Protein AF-A0A9W9ZL43-F1 (afdb_monomer_lite)

pLDDT: mean 84.39, std 10.91, range [44.78, 95.31]

Organism: NCBI:txid174260

Foldseek 3Di:
DDDDDPDDQPADLVQKDKPAFDVPAGRSLCDDDPPLQRHTDHPDPDQPIDMDGDSVDDDDDDDDDGHFRPPPDGDFKDWDWDDPPVPDIDTPPCPPRDTDIDGDD

Structure (mmCIF, N/CA/C/O backbone):
data_AF-A0A9W9ZL43-F1
#
_entry.id   AF-A0A9W9ZL43-F1
#
loop_
_atom_site.group_PDB
_atom_site.id
_atom_site.type_symbol
_atom_site.label_atom_id
_atom_site.label_alt_id
_atom_site.label_comp_id
_atom_site.label_asym_id
_atom_site.label_entity_id
_atom_site.label_seq_id
_atom_site.pdbx_PDB_ins_code
_atom_site.Cartn_x
_atom_site.Cartn_y
_atom_site.Cartn_z
_atom_site.occupancy
_atom_site.B_iso_or_equiv
_atom_site.auth_seq_id
_atom_site.auth_comp_id
_atom_site.auth_asym_id
_atom_site.auth_atom_id
_atom_site.pdbx_PDB_model_num
ATOM 1 N N . MET A 1 1 ? -18.375 -22.385 -15.576 1.00 44.78 1 MET A N 1
ATOM 2 C CA . MET A 1 1 ? -17.787 -21.509 -14.540 1.00 44.78 1 MET A CA 1
ATOM 3 C C . MET A 1 1 ? -17.366 -20.216 -15.209 1.00 44.78 1 MET A C 1
ATOM 5 O O . MET A 1 1 ? -16.676 -20.283 -16.215 1.00 44.78 1 MET A O 1
ATOM 9 N N . LYS A 1 2 ? -17.845 -19.068 -14.728 1.00 53.47 2 LYS A N 1
ATOM 10 C CA . LYS A 1 2 ? -17.454 -17.753 -15.247 1.00 53.47 2 LYS A CA 1
ATOM 11 C C . LYS A 1 2 ? -16.429 -17.196 -14.258 1.00 53.47 2 LYS A C 1
ATOM 13 O O . LYS A 1 2 ? -16.764 -17.082 -13.084 1.00 53.47 2 LYS A O 1
ATOM 18 N N . CYS A 1 3 ? -15.199 -16.920 -14.690 1.00 52.53 3 CYS A N 1
ATOM 19 C CA . CYS A 1 3 ? -14.256 -16.172 -13.857 1.00 52.53 3 CYS A CA 1
ATOM 20 C C . CYS A 1 3 ? -14.819 -14.763 -13.681 1.00 52.53 3 CYS A C 1
ATOM 22 O O . CYS A 1 3 ? -14.923 -14.015 -14.651 1.00 52.53 3 CYS A O 1
ATOM 24 N N . ILE A 1 4 ? -15.235 -14.429 -12.464 1.00 55.69 4 ILE A N 1
ATOM 25 C CA . ILE A 1 4 ? -15.645 -13.077 -12.099 1.00 55.69 4 ILE A CA 1
ATOM 26 C C . ILE A 1 4 ? -14.466 -12.486 -11.336 1.00 55.69 4 ILE A C 1
ATOM 28 O O . ILE A 1 4 ? -14.083 -13.015 -10.294 1.00 55.69 4 ILE A O 1
ATOM 32 N N . ARG A 1 5 ? -13.859 -11.427 -11.880 1.00 60.00 5 ARG A N 1
ATOM 33 C CA . ARG A 1 5 ? -12.912 -10.612 -11.114 1.00 60.00 5 ARG A CA 1
ATOM 34 C C . ARG A 1 5 ? -13.684 -9.984 -9.945 1.00 60.00 5 ARG A C 1
ATOM 36 O O . ARG A 1 5 ? -14.763 -9.444 -10.200 1.00 60.00 5 ARG A O 1
ATOM 43 N N . PRO A 1 6 ? -13.182 -10.061 -8.699 1.00 66.56 6 PRO A N 1
ATOM 44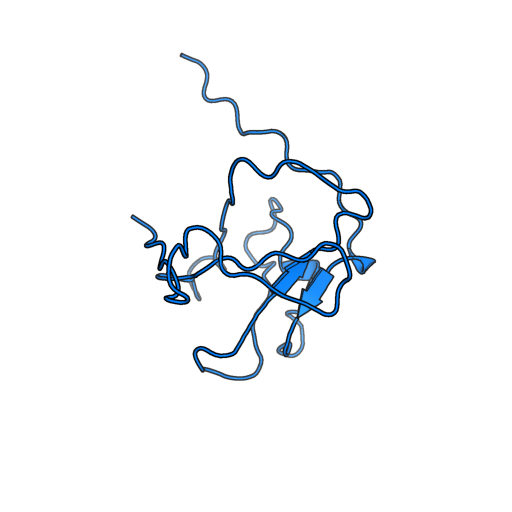 C CA . PRO A 1 6 ? -13.754 -9.302 -7.594 1.00 66.56 6 PRO A CA 1
ATOM 45 C C . PRO A 1 6 ? -13.858 -7.829 -7.992 1.00 66.56 6 PRO A C 1
ATOM 47 O O . PRO A 1 6 ? -12.950 -7.310 -8.642 1.00 66.56 6 PRO A O 1
ATOM 50 N N . VAL A 1 7 ? -14.966 -7.177 -7.643 1.00 71.94 7 VAL A N 1
ATOM 51 C CA . VAL A 1 7 ? -15.109 -5.735 -7.869 1.00 71.94 7 VAL A CA 1
ATOM 52 C C . VAL A 1 7 ? -14.186 -5.037 -6.867 1.00 71.94 7 VAL A C 1
ATOM 54 O O . VAL A 1 7 ? -14.375 -5.241 -5.666 1.00 71.94 7 VAL A O 1
ATOM 57 N N . PRO A 1 8 ? -13.165 -4.288 -7.319 1.00 74.06 8 PRO A N 1
ATOM 58 C CA . PRO A 1 8 ? -12.304 -3.545 -6.412 1.00 74.06 8 PRO A CA 1
ATOM 59 C C . PRO A 1 8 ? -13.104 -2.436 -5.724 1.00 74.06 8 PRO A C 1
ATOM 61 O O . PRO A 1 8 ? -14.104 -1.952 -6.257 1.00 74.06 8 PRO A O 1
ATOM 64 N N . PHE A 1 9 ? -12.649 -2.024 -4.543 1.00 78.25 9 PHE A N 1
ATOM 65 C CA . PHE A 1 9 ? -13.162 -0.816 -3.908 1.00 78.25 9 PHE A CA 1
ATOM 66 C C . PHE A 1 9 ? -12.922 0.387 -4.829 1.00 78.25 9 PHE A C 1
ATOM 68 O O . PHE A 1 9 ? -11.850 0.502 -5.428 1.00 78.25 9 PHE A O 1
ATOM 75 N N . ASP A 1 10 ? -13.911 1.274 -4.942 1.00 81.81 10 ASP A N 1
ATOM 76 C CA . ASP A 1 10 ? -13.741 2.536 -5.660 1.00 81.81 10 ASP A CA 1
ATOM 77 C C . ASP A 1 10 ? -12.989 3.510 -4.749 1.00 81.81 10 ASP A C 1
ATOM 79 O O . ASP A 1 10 ? -13.555 4.065 -3.805 1.00 81.81 10 ASP A O 1
ATOM 83 N N . VAL A 1 11 ? -11.680 3.638 -4.974 1.00 84.31 11 VAL A N 1
ATOM 84 C CA . VAL A 1 11 ? -10.799 4.477 -4.163 1.00 84.31 11 VAL A CA 1
ATOM 85 C C . VAL A 1 11 ? -10.234 5.600 -5.015 1.00 84.31 11 VAL A C 1
ATOM 87 O O . VAL A 1 11 ? -9.589 5.375 -6.039 1.00 84.31 11 VAL A O 1
ATOM 90 N N . HIS A 1 12 ? -10.434 6.833 -4.554 1.00 87.50 12 HIS A N 1
ATOM 91 C CA . HIS A 1 12 ? -9.908 8.006 -5.232 1.00 87.50 12 HIS A CA 1
ATOM 92 C C . HIS A 1 12 ? -8.362 8.024 -5.181 1.00 87.50 12 HIS A C 1
ATOM 94 O O . HIS A 1 12 ? -7.793 7.791 -4.113 1.00 87.50 12 HIS A O 1
ATOM 100 N N . PRO A 1 13 ? -7.650 8.385 -6.270 1.00 84.75 13 PRO A N 1
ATOM 101 C CA . PRO A 1 13 ? -6.181 8.364 -6.314 1.00 84.75 13 PRO A CA 1
ATOM 102 C C . PRO A 1 13 ? -5.485 9.128 -5.176 1.00 84.75 13 PRO A C 1
ATOM 104 O O . PRO A 1 13 ? -4.424 8.732 -4.708 1.00 84.75 13 PRO A O 1
ATOM 107 N N . ASN A 1 14 ? -6.090 10.206 -4.672 1.00 89.25 14 ASN A N 1
ATOM 108 C CA . ASN A 1 14 ? -5.531 10.991 -3.558 1.00 89.25 14 ASN A CA 1
ATOM 109 C C . ASN A 1 14 ? -5.492 10.251 -2.212 1.00 89.25 14 ASN A C 1
ATOM 111 O O . ASN A 1 14 ? -4.903 10.762 -1.262 1.00 89.25 14 ASN A O 1
ATOM 115 N N . HIS A 1 15 ? -6.123 9.085 -2.114 1.00 91.50 15 HIS A N 1
ATOM 116 C CA . HIS A 1 15 ? -6.093 8.252 -0.917 1.00 91.50 15 HIS A CA 1
ATOM 117 C C . HIS A 1 15 ? -4.919 7.268 -0.921 1.00 91.50 15 HIS A C 1
ATOM 119 O O . HIS A 1 15 ? -4.747 6.523 0.038 1.00 91.50 15 HIS A O 1
ATOM 125 N N . PHE A 1 16 ? -4.100 7.274 -1.975 1.00 91.75 16 PHE A N 1
ATOM 126 C CA . PHE A 1 16 ? -2.873 6.497 -2.032 1.00 91.75 16 PHE A CA 1
ATOM 127 C C . PHE A 1 16 ? -1.702 7.308 -1.496 1.00 91.75 16 PHE A C 1
ATOM 129 O O . PHE A 1 16 ? -1.458 8.445 -1.910 1.00 91.75 16 PHE A O 1
ATOM 136 N N . LYS A 1 17 ? -0.938 6.688 -0.602 1.00 93.62 17 LYS A N 1
ATOM 137 C CA . LYS A 1 17 ? 0.339 7.200 -0.103 1.00 93.62 17 LYS A CA 1
ATOM 138 C C . LYS A 1 17 ? 1.385 6.108 -0.217 1.00 93.62 17 LYS A C 1
ATOM 140 O O . LYS A 1 17 ? 1.061 4.931 -0.288 1.00 93.62 17 LYS A O 1
ATOM 145 N N . ALA A 1 18 ? 2.646 6.500 -0.236 1.00 94.88 18 ALA A N 1
ATOM 146 C CA . ALA A 1 18 ? 3.752 5.562 -0.214 1.00 94.88 18 ALA A CA 1
ATOM 147 C C . ALA A 1 18 ? 4.899 6.128 0.615 1.00 94.88 18 ALA A C 1
ATOM 149 O O . ALA A 1 18 ? 5.002 7.344 0.788 1.00 94.88 18 ALA A O 1
ATOM 150 N N . SER A 1 19 ? 5.782 5.248 1.079 1.00 95.06 19 SER A N 1
ATOM 151 C CA . SER A 1 19 ? 7.019 5.626 1.767 1.00 95.06 19 SER A CA 1
ATOM 152 C C . SER A 1 19 ? 7.885 6.540 0.901 1.00 95.06 19 SER A C 1
ATOM 154 O O . SER A 1 19 ? 8.332 7.599 1.333 1.00 95.06 19 SER A O 1
ATOM 156 N N . THR A 1 20 ? 8.111 6.118 -0.342 1.00 94.56 20 THR A N 1
ATOM 157 C CA . THR A 1 20 ? 8.849 6.845 -1.371 1.00 94.56 20 THR A CA 1
ATOM 158 C C . THR A 1 20 ? 8.224 6.573 -2.736 1.00 94.56 20 THR A C 1
ATOM 160 O O . THR A 1 20 ? 7.419 5.654 -2.911 1.00 94.56 20 THR A O 1
ATOM 163 N N . SER A 1 21 ? 8.562 7.385 -3.731 1.00 95.31 21 SER A N 1
ATOM 164 C CA . SER A 1 21 ? 8.143 7.162 -5.114 1.00 95.31 21 SER A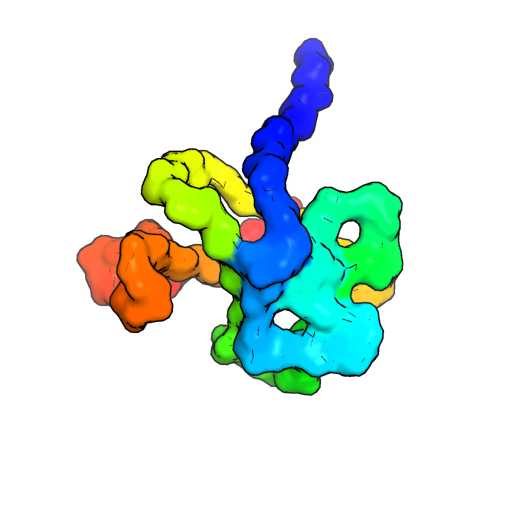 CA 1
ATOM 165 C C . SER A 1 21 ? 9.262 7.565 -6.059 1.00 95.31 21 SER A C 1
ATOM 167 O O . SER A 1 21 ? 9.847 8.637 -5.902 1.00 95.31 21 SER A O 1
ATOM 169 N N . LEU A 1 22 ? 9.555 6.702 -7.026 1.00 93.62 22 LEU A N 1
ATOM 170 C CA . LEU A 1 22 ? 10.420 7.022 -8.151 1.00 93.62 22 LEU A CA 1
ATOM 171 C C . LEU A 1 22 ? 9.722 8.054 -9.050 1.00 93.62 22 LEU A C 1
ATOM 173 O O . LEU A 1 22 ? 8.496 8.046 -9.188 1.00 93.62 22 LEU A O 1
ATOM 177 N N . GLU A 1 23 ? 10.494 8.945 -9.672 1.00 91.62 23 GLU A N 1
ATOM 178 C CA . GLU A 1 23 ? 9.959 9.923 -10.622 1.00 91.62 23 GLU A CA 1
ATOM 179 C C . GLU A 1 23 ? 9.170 9.214 -11.739 1.00 91.62 23 GLU A C 1
ATOM 181 O O . GLU A 1 23 ? 9.659 8.267 -12.353 1.00 91.62 23 GLU A O 1
ATOM 186 N N . GLY A 1 24 ? 7.923 9.641 -11.963 1.00 89.88 24 GLY A N 1
ATOM 187 C CA . GLY A 1 24 ? 7.006 9.021 -12.929 1.00 89.88 24 GLY A CA 1
ATOM 188 C C . GLY A 1 24 ? 6.212 7.806 -12.421 1.00 89.88 24 GLY A C 1
ATOM 189 O O . GLY A 1 24 ? 5.259 7.417 -13.085 1.00 89.88 24 GLY A O 1
ATOM 190 N N . PHE A 1 25 ? 6.525 7.255 -11.242 1.00 90.81 25 PHE A N 1
ATOM 191 C CA . PHE A 1 25 ? 5.869 6.065 -10.670 1.00 90.81 25 PHE A CA 1
ATOM 192 C C . PHE A 1 25 ? 5.336 6.339 -9.256 1.00 90.81 25 PHE A C 1
ATOM 194 O O . PHE A 1 25 ? 5.788 5.765 -8.260 1.00 90.81 25 PHE A O 1
ATOM 201 N N . SER A 1 26 ? 4.392 7.274 -9.159 1.00 92.81 26 SER A N 1
ATOM 202 C CA . SER A 1 26 ? 3.814 7.717 -7.890 1.00 92.81 26 SER A CA 1
ATOM 203 C C . SER A 1 26 ? 2.871 6.681 -7.264 1.00 92.81 26 SER A C 1
ATOM 205 O O . SER A 1 26 ? 2.445 5.727 -7.912 1.00 92.81 26 SER A O 1
ATOM 207 N N . ALA A 1 27 ? 2.504 6.882 -5.993 1.00 91.69 27 ALA A N 1
ATOM 208 C CA . ALA A 1 27 ? 1.597 5.989 -5.263 1.00 91.69 27 ALA A CA 1
ATOM 209 C C . ALA A 1 27 ? 0.253 5.756 -5.984 1.00 91.69 27 ALA A C 1
ATOM 211 O O . ALA A 1 27 ? -0.302 4.664 -5.923 1.00 91.69 27 ALA A O 1
ATOM 212 N N . GLN A 1 28 ? -0.249 6.750 -6.724 1.00 88.75 28 GLN A N 1
ATOM 213 C CA . GLN A 1 28 ? -1.489 6.632 -7.504 1.00 88.75 28 GLN A CA 1
ATOM 214 C C . GLN A 1 28 ? -1.400 5.575 -8.612 1.00 88.75 28 GLN A C 1
ATOM 216 O O . GLN A 1 28 ? -2.417 4.992 -8.980 1.00 88.75 28 GLN A O 1
ATOM 221 N N . GLY A 1 29 ? -0.192 5.295 -9.111 1.00 86.50 29 GLY A N 1
ATOM 222 C CA . GLY A 1 29 ? 0.065 4.212 -10.058 1.00 86.50 29 GLY A CA 1
ATOM 223 C C . GLY A 1 29 ? -0.091 2.815 -9.451 1.00 86.50 29 GLY A C 1
ATOM 224 O O . GLY A 1 29 ? -0.052 1.837 -10.184 1.00 86.50 29 GLY A O 1
ATOM 225 N N . GLY A 1 30 ? -0.282 2.691 -8.132 1.00 82.69 30 GLY A N 1
ATOM 226 C CA . GLY A 1 30 ? -0.584 1.417 -7.473 1.00 82.69 30 GLY A CA 1
ATOM 227 C C . GLY A 1 30 ? -2.015 0.914 -7.688 1.00 82.69 30 GLY A C 1
ATOM 228 O O . GLY A 1 30 ? -2.325 -0.216 -7.311 1.00 82.69 30 GLY A O 1
ATOM 229 N N . LEU A 1 31 ? -2.894 1.725 -8.287 1.00 85.44 31 LEU A N 1
ATOM 230 C CA . LEU A 1 31 ? -4.220 1.283 -8.705 1.00 85.44 31 LEU A CA 1
ATOM 231 C C . LEU A 1 31 ? -4.106 0.239 -9.818 1.00 85.44 31 LEU A C 1
ATOM 233 O O . LEU A 1 31 ? -3.410 0.438 -10.811 1.00 85.44 31 LEU A O 1
ATOM 237 N N . ILE A 1 32 ? -4.841 -0.865 -9.678 1.00 84.19 32 ILE A N 1
ATOM 238 C CA . ILE A 1 32 ? -4.946 -1.863 -10.744 1.00 84.19 32 ILE A CA 1
ATOM 239 C C . ILE A 1 32 ? -5.737 -1.249 -11.897 1.00 84.19 32 ILE A C 1
ATOM 241 O O . ILE A 1 32 ? -6.938 -1.002 -11.780 1.00 84.19 32 ILE A O 1
ATOM 245 N N . THR A 1 33 ? -5.052 -1.028 -13.015 1.00 81.81 33 THR A N 1
ATOM 246 C CA . THR A 1 33 ? -5.640 -0.535 -14.260 1.00 81.81 33 THR A CA 1
ATOM 247 C C . THR A 1 33 ? -5.279 -1.459 -15.423 1.00 81.81 33 THR A C 1
ATOM 249 O O . THR A 1 33 ? -4.447 -2.362 -15.294 1.00 81.81 33 THR A O 1
ATOM 252 N N . ASP A 1 34 ? -5.913 -1.232 -16.573 1.00 82.50 34 ASP A N 1
ATOM 253 C CA . ASP A 1 34 ? -5.556 -1.912 -17.822 1.00 82.50 34 ASP A CA 1
ATOM 254 C C . ASP A 1 34 ? -4.267 -1.344 -18.456 1.00 82.50 34 ASP A C 1
ATOM 256 O O . ASP A 1 34 ? -3.773 -1.903 -19.437 1.00 82.50 34 ASP A O 1
ATOM 260 N N . ASP A 1 35 ? -3.710 -0.256 -17.908 1.00 83.62 35 ASP A N 1
ATOM 261 C CA . ASP A 1 35 ? -2.410 0.269 -18.316 1.00 83.62 35 ASP A CA 1
ATOM 262 C C . ASP A 1 35 ? -1.292 -0.557 -17.669 1.00 83.62 35 ASP A C 1
ATOM 264 O O . ASP A 1 35 ? -1.061 -0.525 -16.461 1.00 83.62 35 ASP A O 1
ATOM 268 N N . VAL A 1 36 ? -0.605 -1.336 -18.498 1.00 81.81 36 VAL A N 1
ATOM 269 C CA . VAL A 1 36 ? 0.455 -2.259 -18.078 1.00 81.81 36 VAL A CA 1
ATOM 270 C C . VAL A 1 36 ? 1.788 -1.569 -17.782 1.00 81.81 36 VAL A C 1
ATOM 272 O O . VAL A 1 36 ? 2.682 -2.207 -17.220 1.00 81.81 36 VAL A O 1
ATOM 275 N N . GLU A 1 37 ? 1.910 -0.292 -18.152 1.00 86.00 37 GLU A N 1
ATOM 276 C CA . GLU A 1 37 ? 3.064 0.565 -17.871 1.00 86.00 37 GLU A CA 1
ATOM 277 C C . GLU A 1 37 ? 2.843 1.424 -16.611 1.00 86.00 37 GLU A C 1
ATOM 279 O O . GLU A 1 37 ? 3.768 2.077 -16.124 1.00 86.00 37 GLU A O 1
ATOM 284 N N . ALA A 1 38 ? 1.627 1.406 -16.050 1.00 87.25 38 ALA A N 1
ATOM 285 C CA . ALA A 1 38 ? 1.302 2.074 -14.800 1.00 87.25 38 ALA A CA 1
ATOM 286 C C . ALA A 1 38 ? 1.613 1.164 -13.602 1.00 87.25 38 ALA A C 1
ATOM 288 O O . ALA A 1 38 ? 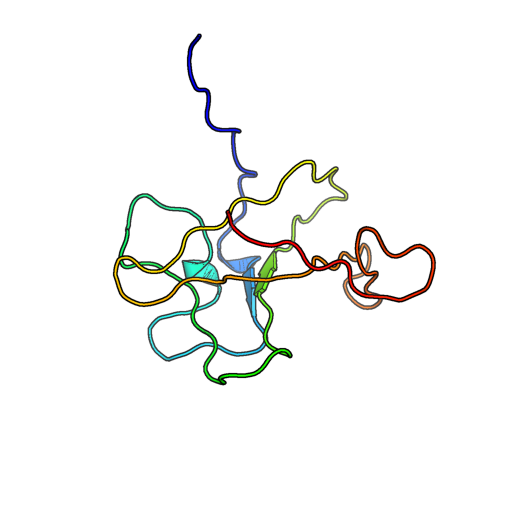1.107 0.048 -13.485 1.00 87.25 38 ALA A O 1
ATOM 289 N N . ALA A 1 39 ? 2.451 1.663 -12.697 1.00 91.38 39 ALA A N 1
ATOM 290 C CA . ALA A 1 39 ? 2.753 1.028 -11.423 1.00 91.38 39 ALA A CA 1
ATOM 291 C C . ALA A 1 39 ? 3.184 2.085 -10.399 1.00 91.38 39 ALA A C 1
ATOM 293 O O . ALA A 1 39 ? 3.580 3.199 -10.753 1.00 91.38 39 ALA A O 1
ATOM 294 N N . TRP A 1 40 ? 3.176 1.714 -9.122 1.00 93.06 40 TRP A N 1
ATOM 295 C CA . TRP A 1 40 ? 3.992 2.394 -8.123 1.00 93.06 40 TRP A CA 1
ATOM 296 C C . TRP A 1 40 ? 5.365 1.721 -8.039 1.00 93.06 40 TRP A C 1
ATOM 298 O O . TRP A 1 40 ? 5.459 0.495 -7.959 1.00 93.06 40 TRP A O 1
ATOM 308 N N . CYS A 1 41 ? 6.423 2.531 -8.002 1.00 92.94 41 CYS A N 1
ATOM 309 C CA . CYS A 1 41 ? 7.787 2.078 -7.750 1.00 92.94 41 CYS A CA 1
ATOM 310 C C . CYS A 1 41 ? 8.372 2.892 -6.598 1.00 92.94 41 CYS A C 1
ATOM 312 O O . CYS A 1 41 ? 8.423 4.121 -6.661 1.00 92.94 41 CYS A O 1
ATOM 314 N N . ALA A 1 42 ? 8.863 2.215 -5.561 1.00 92.81 42 ALA A N 1
ATOM 315 C CA . ALA A 1 42 ? 9.637 2.874 -4.519 1.00 92.81 42 ALA A CA 1
ATOM 316 C C . ALA A 1 42 ? 10.941 3.455 -5.094 1.00 92.81 42 ALA A C 1
ATOM 318 O O . ALA A 1 42 ? 11.535 2.884 -6.011 1.00 92.81 42 ALA A O 1
ATOM 319 N N . ALA A 1 43 ? 11.404 4.575 -4.538 1.00 94.06 43 ALA A N 1
ATOM 320 C CA . ALA A 1 43 ? 12.688 5.164 -4.924 1.00 94.06 43 ALA A CA 1
ATOM 321 C C . ALA A 1 43 ? 13.877 4.349 -4.382 1.00 94.06 43 ALA A C 1
ATOM 323 O O . ALA A 1 43 ? 14.947 4.328 -4.984 1.00 94.06 43 ALA A O 1
ATOM 324 N N . GLU A 1 44 ? 13.669 3.652 -3.262 1.00 93.06 44 GLU A N 1
ATOM 325 C CA . GLU A 1 44 ? 14.687 2.869 -2.566 1.00 93.06 44 GLU A CA 1
ATOM 326 C C . GLU A 1 44 ? 14.429 1.364 -2.693 1.00 93.06 44 GLU A C 1
ATOM 328 O O . GLU A 1 44 ? 13.292 0.898 -2.610 1.00 93.06 44 GLU A O 1
ATOM 333 N N . LYS A 1 45 ? 15.497 0.570 -2.831 1.00 88.75 45 LYS A N 1
ATOM 334 C CA . LYS A 1 45 ? 15.410 -0.897 -2.934 1.00 88.75 45 LYS A CA 1
ATOM 335 C C . LYS A 1 45 ? 15.668 -1.563 -1.581 1.00 88.75 45 LYS A C 1
ATOM 337 O O . LYS A 1 45 ? 16.741 -2.119 -1.349 1.00 88.75 45 LYS A O 1
ATOM 342 N N . ASN A 1 46 ? 14.688 -1.513 -0.682 1.00 89.06 46 ASN A N 1
ATOM 343 C CA . ASN A 1 46 ? 14.745 -2.186 0.619 1.00 89.06 46 ASN A CA 1
ATOM 344 C C . ASN A 1 46 ? 13.365 -2.715 1.057 1.00 89.06 46 ASN A C 1
ATOM 346 O O . ASN A 1 46 ? 12.349 -2.440 0.425 1.00 89.06 46 ASN A O 1
ATOM 350 N N . ALA A 1 47 ? 13.339 -3.490 2.143 1.00 86.94 47 ALA A N 1
ATOM 351 C CA . ALA A 1 47 ? 12.131 -4.139 2.662 1.00 86.94 47 ALA A CA 1
ATOM 352 C C . ALA A 1 47 ? 11.253 -3.230 3.550 1.00 86.94 47 ALA A C 1
ATOM 354 O O . ALA A 1 47 ? 10.302 -3.708 4.167 1.00 86.94 47 ALA A O 1
ATOM 355 N N . GLU A 1 48 ? 11.587 -1.942 3.653 1.00 90.94 48 GLU A N 1
ATOM 356 C CA . GLU A 1 48 ? 10.874 -0.956 4.476 1.00 90.94 48 GLU A CA 1
ATOM 357 C C . GLU A 1 48 ? 9.923 -0.089 3.640 1.00 90.94 48 GLU A C 1
ATOM 359 O O . GLU A 1 48 ? 9.232 0.776 4.177 1.00 90.94 48 GLU A O 1
ATOM 364 N N . GLN A 1 49 ? 9.879 -0.317 2.324 1.00 94.69 49 GLN A N 1
ATOM 365 C CA . GLN A 1 49 ? 9.010 0.424 1.423 1.00 94.69 49 GLN A CA 1
ATOM 366 C C . GLN A 1 49 ? 7.576 -0.087 1.490 1.00 94.69 49 GLN A C 1
ATOM 368 O O . GLN A 1 49 ? 7.331 -1.292 1.563 1.00 94.69 49 GLN A O 1
ATOM 373 N N . TRP A 1 50 ? 6.627 0.839 1.431 1.00 94.62 50 TRP A N 1
ATOM 374 C CA . TRP A 1 50 ? 5.207 0.536 1.516 1.00 94.62 50 TRP A CA 1
ATOM 375 C C . TRP A 1 50 ? 4.390 1.459 0.619 1.00 94.62 50 TRP A C 1
ATOM 377 O O . TRP A 1 50 ? 4.781 2.593 0.340 1.00 94.62 50 TRP A O 1
ATOM 387 N N . ILE A 1 51 ? 3.234 0.945 0.215 1.00 94.19 51 ILE A N 1
ATOM 388 C CA . ILE A 1 51 ? 2.129 1.687 -0.374 1.00 94.19 51 ILE A CA 1
ATOM 389 C C . ILE A 1 51 ? 0.903 1.453 0.510 1.00 94.19 51 ILE A C 1
ATOM 391 O O . ILE A 1 51 ? 0.663 0.342 0.979 1.00 94.19 51 ILE A O 1
ATOM 395 N N . GLU A 1 52 ? 0.171 2.521 0.776 1.00 94.12 52 GLU A N 1
ATOM 396 C CA . GLU A 1 52 ? -0.987 2.578 1.655 1.00 94.12 52 GLU A CA 1
ATOM 397 C C . GLU A 1 52 ? -2.180 3.106 0.869 1.00 94.12 52 GLU A C 1
ATOM 399 O O . GLU A 1 52 ? -2.036 3.989 0.018 1.00 94.12 52 GLU A O 1
ATOM 404 N N . VAL A 1 53 ? -3.358 2.580 1.195 1.00 93.00 53 VAL A N 1
ATOM 405 C CA . VAL A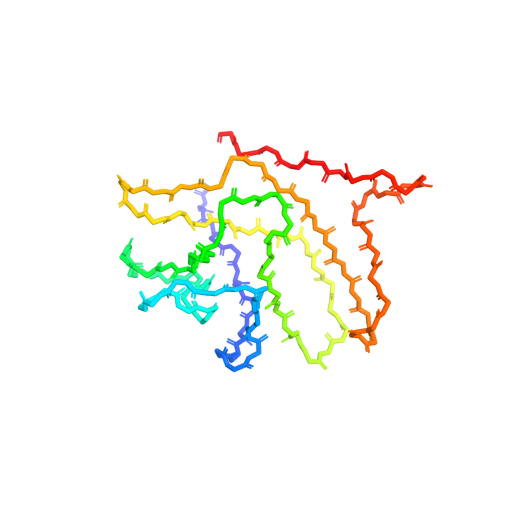 1 53 ? -4.638 3.033 0.667 1.00 93.00 53 VAL A CA 1
ATOM 406 C C . VAL A 1 53 ? -5.569 3.400 1.822 1.00 93.00 53 VAL A C 1
ATOM 408 O O . VAL A 1 53 ? -5.850 2.571 2.686 1.00 93.00 53 VAL A O 1
ATOM 411 N N . ASP A 1 54 ? -6.046 4.643 1.837 1.00 92.31 54 ASP A N 1
ATOM 412 C CA . ASP A 1 54 ? -7.060 5.114 2.783 1.00 92.31 54 ASP A CA 1
ATOM 413 C C . ASP A 1 54 ? -8.468 4.796 2.247 1.00 92.31 54 ASP A C 1
ATOM 415 O O . ASP A 1 54 ? -8.919 5.337 1.232 1.00 92.31 54 ASP A O 1
ATOM 419 N N . LEU A 1 55 ? -9.165 3.885 2.929 1.00 91.00 55 LEU A N 1
ATOM 420 C CA . LEU A 1 55 ? -10.517 3.449 2.568 1.00 91.00 55 LEU A CA 1
ATOM 421 C C . LEU A 1 55 ? -11.611 4.411 3.062 1.00 91.00 55 LEU A C 1
ATOM 423 O O . LEU A 1 55 ? -12.782 4.199 2.754 1.00 91.00 55 LEU A O 1
ATOM 427 N N . GLN A 1 56 ? -11.251 5.465 3.807 1.00 89.62 56 GLN A N 1
ATOM 428 C CA . GLN A 1 56 ? -12.106 6.484 4.442 1.00 89.62 56 GLN A CA 1
ATOM 429 C C . GLN A 1 56 ? -13.100 5.985 5.499 1.00 89.62 56 GLN A C 1
ATOM 431 O O . GLN A 1 56 ? -13.467 6.738 6.402 1.00 89.62 56 GLN A O 1
ATOM 436 N N . LEU A 1 57 ? -13.555 4.742 5.386 1.00 89.00 57 LEU A N 1
ATOM 437 C CA . LEU A 1 57 ? -14.473 4.077 6.297 1.00 89.00 57 LEU A CA 1
ATOM 438 C C . LEU A 1 57 ? -13.875 2.740 6.728 1.00 89.00 57 LEU A C 1
ATOM 440 O O . LEU A 1 57 ? -13.192 2.066 5.952 1.00 89.00 57 LEU A O 1
ATOM 444 N N . GLU A 1 58 ? -14.179 2.335 7.958 1.00 89.62 58 GLU A N 1
ATOM 445 C CA . GLU A 1 58 ? -13.850 0.998 8.442 1.00 89.62 58 GLU A CA 1
ATOM 446 C C . GLU A 1 58 ? -14.509 -0.046 7.529 1.00 89.62 58 GLU A C 1
ATOM 448 O O . GLU A 1 58 ? -15.729 -0.054 7.352 1.00 89.62 58 GLU A O 1
ATOM 453 N N . THR A 1 59 ? -13.680 -0.864 6.880 1.00 89.38 59 THR A N 1
ATOM 454 C CA . THR A 1 59 ? -14.082 -1.739 5.775 1.00 89.38 59 THR A CA 1
ATOM 455 C C . THR A 1 59 ? -13.473 -3.122 5.954 1.00 89.38 59 THR A C 1
ATOM 457 O O . THR A 1 59 ? -12.271 -3.254 6.188 1.00 89.38 59 THR A O 1
ATOM 460 N N . ASP A 1 60 ? -14.289 -4.157 5.757 1.00 88.56 60 ASP A N 1
ATOM 461 C CA . ASP A 1 60 ? -13.823 -5.541 5.735 1.00 88.56 60 ASP A CA 1
ATOM 462 C C . ASP A 1 60 ? -13.046 -5.831 4.441 1.00 88.56 60 ASP A C 1
ATOM 464 O O . ASP A 1 60 ? -13.611 -5.916 3.345 1.00 88.56 60 ASP A O 1
ATOM 468 N N . VAL A 1 61 ? -11.730 -6.016 4.563 1.00 87.44 61 VAL A N 1
ATOM 469 C CA . VAL A 1 61 ? -10.849 -6.372 3.442 1.00 87.44 61 VAL A CA 1
ATOM 470 C C . VAL A 1 61 ? -10.708 -7.891 3.356 1.00 87.44 61 VAL A C 1
ATOM 472 O O . VAL A 1 61 ? -10.105 -8.524 4.218 1.00 87.44 61 VAL A O 1
ATOM 475 N N . LEU A 1 62 ? -11.246 -8.483 2.287 1.00 86.38 62 LEU A N 1
ATOM 476 C CA . LEU A 1 62 ? -11.257 -9.941 2.094 1.00 86.38 62 LEU A CA 1
ATOM 477 C C . LEU A 1 62 ? -10.072 -10.470 1.280 1.00 86.38 62 LEU A C 1
ATOM 479 O O . LEU A 1 62 ? -9.692 -11.631 1.422 1.00 86.38 62 LEU A O 1
ATOM 483 N N . ALA A 1 63 ? -9.526 -9.653 0.382 1.00 84.50 63 ALA A N 1
ATOM 484 C CA . ALA A 1 63 ? -8.453 -10.057 -0.514 1.00 84.50 63 ALA A CA 1
ATOM 485 C C . ALA A 1 63 ? -7.638 -8.848 -0.975 1.00 84.50 63 ALA A C 1
ATOM 487 O O . ALA A 1 63 ? -8.158 -7.739 -1.089 1.00 84.50 63 ALA A O 1
ATOM 488 N N . VAL A 1 64 ? -6.374 -9.104 -1.306 1.00 86.62 64 VAL A N 1
ATOM 489 C CA . VAL A 1 64 ? -5.469 -8.151 -1.951 1.00 86.62 64 VAL A CA 1
ATOM 490 C C . VAL A 1 64 ? -5.059 -8.738 -3.294 1.00 86.62 64 VAL A C 1
ATOM 492 O O . VAL A 1 64 ? -4.668 -9.902 -3.374 1.00 86.62 64 VAL A O 1
ATOM 495 N N . ALA A 1 65 ? -5.159 -7.937 -4.351 1.00 86.12 65 ALA A N 1
ATOM 496 C CA . ALA A 1 65 ? -4.647 -8.277 -5.670 1.00 86.12 65 ALA A CA 1
ATOM 497 C C . ALA A 1 65 ? -3.402 -7.434 -5.953 1.00 86.12 65 ALA A C 1
ATOM 499 O O . ALA A 1 65 ? -3.362 -6.256 -5.609 1.00 86.12 65 ALA A O 1
ATOM 500 N N . LEU A 1 66 ? -2.402 -8.041 -6.589 1.00 85.56 66 LEU A N 1
ATOM 501 C CA . LEU A 1 66 ? -1.166 -7.374 -6.982 1.00 85.56 66 LEU A CA 1
ATOM 502 C C . LEU A 1 66 ? -1.007 -7.441 -8.498 1.00 85.56 66 LEU A C 1
ATOM 504 O O . LEU A 1 66 ? -1.267 -8.478 -9.112 1.00 85.56 66 LEU A O 1
ATOM 508 N N . GLN A 1 67 ? -0.539 -6.344 -9.082 1.00 83.75 67 GLN A N 1
ATOM 509 C CA . GLN A 1 67 ? -0.116 -6.265 -10.473 1.00 83.75 67 GLN A CA 1
ATOM 510 C C . GLN A 1 67 ? 1.286 -5.654 -10.496 1.00 83.75 67 GLN A C 1
ATOM 512 O O . GLN A 1 67 ? 1.536 -4.640 -9.850 1.00 83.75 67 GLN A O 1
ATOM 517 N N . GLY A 1 68 ? 2.218 -6.324 -11.172 1.00 85.25 68 GLY A N 1
ATOM 518 C CA . GLY A 1 68 ? 3.557 -5.788 -11.412 1.00 85.25 68 GLY A CA 1
ATOM 519 C C . GLY A 1 68 ? 3.588 -4.861 -12.626 1.00 85.25 68 GLY A C 1
ATOM 520 O O . GLY A 1 68 ? 2.628 -4.798 -13.394 1.00 85.25 68 GLY A O 1
ATOM 521 N N . LEU A 1 69 ? 4.730 -4.210 -12.833 1.00 86.88 69 LEU A N 1
ATOM 522 C CA . LEU A 1 69 ? 5.033 -3.473 -14.056 1.00 86.88 69 LEU A CA 1
ATOM 523 C C . LEU A 1 69 ? 5.438 -4.469 -15.147 1.00 86.88 69 LEU A C 1
ATOM 525 O O . LEU A 1 69 ? 6.383 -5.251 -14.968 1.00 86.88 69 LEU A O 1
ATOM 529 N N . TYR A 1 70 ? 4.723 -4.465 -16.272 1.00 83.19 70 TYR A N 1
ATOM 530 C CA . TYR A 1 70 ? 4.875 -5.489 -17.303 1.00 83.19 70 TYR A CA 1
ATOM 531 C C . TYR A 1 70 ? 6.323 -5.611 -17.786 1.00 83.19 70 TYR A C 1
ATOM 533 O O . TYR A 1 70 ? 6.949 -4.635 -18.173 1.00 83.19 70 TYR A O 1
ATOM 541 N N . LYS A 1 71 ? 6.872 -6.834 -17.752 1.00 80.19 71 LYS A N 1
ATOM 542 C CA . LYS A 1 71 ? 8.258 -7.172 -18.151 1.00 80.19 71 LYS A CA 1
ATOM 543 C C . LYS A 1 71 ? 9.389 -6.454 -17.400 1.00 80.19 71 LYS A C 1
ATOM 545 O O . LYS A 1 71 ? 10.548 -6.688 -17.738 1.00 80.19 71 LYS A O 1
ATOM 550 N N . HIS A 1 72 ? 9.090 -5.652 -16.383 1.00 84.50 72 HIS A N 1
ATOM 551 C CA . HIS A 1 72 ? 10.096 -4.883 -15.658 1.00 84.50 72 HIS A CA 1
ATOM 552 C C . HIS A 1 72 ? 10.286 -5.386 -14.230 1.00 84.50 72 HIS A C 1
ATOM 554 O O . HIS A 1 72 ? 11.366 -5.872 -13.899 1.00 84.50 72 HIS A O 1
ATOM 560 N N . SER A 1 73 ? 9.242 -5.296 -13.402 1.00 84.06 73 SER A N 1
ATOM 561 C CA . SER A 1 73 ? 9.350 -5.528 -11.959 1.00 84.06 73 SER A CA 1
ATOM 562 C C . SER A 1 73 ? 8.043 -6.058 -11.379 1.00 84.06 73 SER A C 1
ATOM 564 O O . SER A 1 73 ? 6.961 -5.595 -11.733 1.00 84.06 73 SER A O 1
ATOM 566 N N . TRP A 1 74 ? 8.139 -6.988 -10.434 1.00 85.75 74 TRP A N 1
ATOM 567 C CA . TRP A 1 74 ? 7.013 -7.478 -9.642 1.00 85.75 74 TRP A CA 1
ATOM 568 C C . TRP A 1 74 ? 7.444 -7.697 -8.193 1.00 85.75 74 TRP A C 1
ATOM 570 O O . TRP A 1 74 ? 8.632 -7.812 -7.888 1.00 85.75 74 TRP A O 1
ATOM 580 N N . VAL A 1 75 ? 6.462 -7.746 -7.298 1.00 84.69 75 VAL A N 1
ATOM 581 C CA . VAL A 1 75 ? 6.674 -8.077 -5.888 1.00 84.69 75 VAL A CA 1
ATOM 582 C C . VAL A 1 75 ? 6.504 -9.583 -5.714 1.00 84.69 75 VAL A C 1
ATOM 584 O O . VAL A 1 75 ? 5.467 -10.132 -6.073 1.00 84.69 75 VAL A O 1
ATOM 587 N N . GLU A 1 76 ? 7.517 -10.249 -5.163 1.00 84.12 76 GLU A N 1
ATOM 588 C CA . GLU A 1 76 ? 7.462 -11.690 -4.872 1.00 84.12 76 GLU A CA 1
ATOM 589 C C . GLU A 1 76 ? 6.846 -11.966 -3.503 1.00 84.12 76 GLU A C 1
ATOM 591 O O . GLU A 1 76 ? 6.055 -12.896 -3.346 1.00 84.12 76 GLU A O 1
ATOM 596 N N . THR A 1 77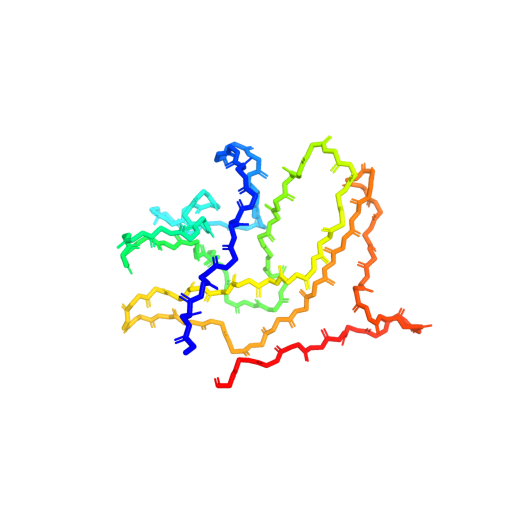 ? 7.192 -11.135 -2.517 1.00 87.44 77 THR A N 1
ATOM 597 C CA . THR A 1 77 ? 6.769 -11.311 -1.131 1.00 87.44 77 THR A CA 1
ATOM 598 C C . THR A 1 77 ? 6.336 -10.002 -0.498 1.00 87.44 77 THR A C 1
ATOM 600 O O . THR A 1 77 ? 7.031 -8.996 -0.638 1.00 87.44 77 THR A O 1
ATOM 603 N N . PHE A 1 78 ? 5.240 -10.022 0.255 1.00 89.81 78 PHE A N 1
ATOM 604 C CA . PHE A 1 78 ? 4.739 -8.852 0.976 1.00 89.81 78 PHE A CA 1
ATOM 605 C C . PHE A 1 78 ? 4.069 -9.251 2.291 1.00 89.81 78 PHE A C 1
ATOM 607 O O . PHE A 1 78 ? 3.749 -10.414 2.512 1.00 89.81 78 PHE A O 1
ATOM 614 N N . TYR A 1 79 ? 3.841 -8.279 3.166 1.00 91.25 79 TYR A N 1
ATOM 615 C CA . TYR A 1 79 ? 3.000 -8.426 4.351 1.00 91.25 79 TYR A CA 1
ATOM 616 C C . TYR A 1 79 ? 1.991 -7.278 4.379 1.00 91.25 79 TYR A C 1
ATOM 618 O O . TYR A 1 79 ? 2.236 -6.222 3.796 1.00 91.25 79 TYR A O 1
ATOM 626 N N . VAL A 1 80 ? 0.856 -7.484 5.043 1.00 92.06 80 VAL A N 1
ATOM 627 C CA . VAL A 1 80 ? -0.204 -6.474 5.144 1.00 92.06 80 VAL A CA 1
ATOM 628 C C . VAL A 1 80 ? -0.215 -5.904 6.551 1.00 92.06 80 VAL A C 1
ATOM 630 O O . VAL A 1 80 ? -0.183 -6.652 7.531 1.00 92.06 80 VAL A O 1
ATOM 633 N N . GLN A 1 81 ? -0.273 -4.579 6.644 1.00 93.38 81 GLN A N 1
ATOM 634 C CA . GLN A 1 81 ? -0.613 -3.887 7.879 1.00 93.38 81 GLN A CA 1
ATOM 635 C C . GLN A 1 81 ? -1.925 -3.135 7.703 1.00 93.38 81 GLN A C 1
ATOM 637 O O . GLN A 1 81 ? -2.253 -2.716 6.596 1.00 93.38 81 GLN A O 1
ATOM 642 N N . TYR A 1 82 ? -2.654 -2.962 8.797 1.00 92.81 82 TYR A N 1
ATOM 643 C CA . TYR A 1 82 ? -3.901 -2.211 8.828 1.00 92.81 82 TYR A CA 1
ATOM 644 C C . TYR A 1 82 ? -3.941 -1.282 10.040 1.00 92.81 82 TYR A C 1
ATOM 646 O O . TYR A 1 82 ? -3.278 -1.522 11.053 1.00 92.81 82 TYR A O 1
ATOM 654 N N . SER A 1 83 ? -4.722 -0.216 9.916 1.00 93.50 83 SER A N 1
ATOM 655 C CA . SER A 1 83 ? -4.941 0.786 10.952 1.00 93.50 83 SER A CA 1
ATOM 656 C C . SER A 1 83 ? -6.354 1.349 10.826 1.00 93.50 83 SER A C 1
ATOM 658 O O . SER A 1 83 ? -6.883 1.450 9.721 1.00 93.50 83 SER A O 1
ATOM 660 N N . THR A 1 84 ? -6.955 1.720 11.955 1.00 93.19 84 THR A N 1
ATOM 661 C CA . THR A 1 84 ? -8.249 2.421 12.013 1.00 93.19 84 THR A CA 1
ATOM 662 C C . THR A 1 84 ? -8.106 3.888 12.425 1.00 93.19 84 THR A C 1
ATOM 664 O O . THR A 1 84 ? -9.087 4.624 12.414 1.00 93.19 84 THR A O 1
ATOM 667 N N . ASP A 1 85 ? -6.905 4.319 12.822 1.00 91.38 85 ASP A N 1
ATOM 668 C CA . ASP A 1 85 ? -6.613 5.675 13.305 1.00 91.38 85 ASP A CA 1
ATOM 669 C C . ASP A 1 85 ? -5.499 6.380 12.505 1.00 91.38 85 ASP A C 1
ATOM 671 O O . ASP A 1 85 ? -5.203 7.547 12.766 1.00 91.38 85 ASP A O 1
ATOM 675 N N . GLY A 1 86 ? -4.865 5.678 11.558 1.00 89.50 86 GLY A N 1
ATOM 676 C CA . GLY A 1 86 ? -3.735 6.152 10.754 1.00 89.50 86 GLY A CA 1
ATOM 677 C C . GLY A 1 86 ? -2.413 6.288 11.520 1.00 89.50 86 GLY A C 1
ATOM 678 O O . GLY A 1 86 ? -1.400 6.652 10.927 1.00 89.50 86 GLY A O 1
ATOM 679 N N . ASN A 1 87 ? -2.394 5.996 12.823 1.00 90.62 87 ASN A N 1
ATOM 680 C CA . ASN A 1 87 ? -1.237 6.188 13.700 1.00 90.62 87 ASN A CA 1
ATOM 681 C C . ASN A 1 87 ? -0.692 4.856 14.223 1.00 90.62 87 ASN A C 1
ATOM 683 O O . ASN A 1 87 ? 0.521 4.650 14.271 1.00 90.62 87 ASN A O 1
ATOM 687 N N . THR A 1 88 ? -1.586 3.945 14.599 1.00 91.56 88 THR A N 1
ATOM 688 C CA . THR A 1 88 ? -1.263 2.633 15.150 1.00 91.56 88 THR A CA 1
ATOM 689 C C . THR A 1 88 ? -1.524 1.570 14.096 1.00 91.56 88 THR A C 1
ATOM 691 O O . THR A 1 88 ? -2.649 1.419 13.619 1.00 91.56 88 THR A O 1
ATOM 694 N N . TRP A 1 89 ? -0.481 0.823 13.740 1.00 91.50 89 TRP A N 1
ATOM 695 C CA . TRP A 1 89 ? -0.522 -0.178 12.678 1.00 91.50 89 TRP A CA 1
ATOM 696 C C . TRP A 1 89 ? -0.333 -1.585 13.234 1.00 91.50 89 TRP A C 1
ATOM 698 O O . TRP A 1 89 ? 0.565 -1.835 14.040 1.00 91.50 89 TRP A O 1
ATOM 708 N N . TYR A 1 90 ? -1.162 -2.512 12.763 1.00 90.44 90 TYR A N 1
ATOM 709 C CA . TYR A 1 90 ? -1.150 -3.917 13.156 1.00 90.44 90 TYR A CA 1
ATOM 710 C C . TYR A 1 90 ? -0.811 -4.792 11.955 1.00 90.44 90 TYR A C 1
ATOM 712 O O . TYR A 1 90 ? -1.309 -4.563 10.856 1.00 90.44 90 TYR A O 1
ATOM 720 N N . CYS A 1 91 ? 0.027 -5.810 12.152 1.00 90.44 91 CYS A N 1
ATOM 721 C CA .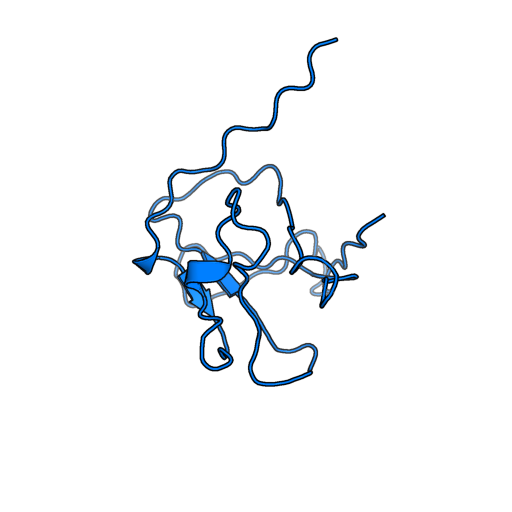 CYS A 1 91 ? 0.327 -6.793 11.112 1.00 90.44 91 CYS A CA 1
ATOM 722 C C . CYS A 1 91 ? -0.816 -7.808 10.997 1.00 90.44 91 CYS A C 1
ATOM 724 O O . CYS A 1 91 ? -1.165 -8.467 11.976 1.00 90.44 91 CYS A O 1
ATOM 726 N N . TYR A 1 92 ? -1.360 -7.979 9.793 1.00 88.00 92 TYR A N 1
ATOM 727 C CA . TYR A 1 92 ? -2.365 -9.004 9.530 1.00 88.00 92 TYR A CA 1
ATOM 728 C C . TYR A 1 92 ? -1.787 -10.414 9.725 1.00 88.00 92 TYR A C 1
ATOM 730 O O . TYR A 1 92 ? -0.652 -10.692 9.330 1.00 88.00 92 TYR A O 1
ATOM 738 N N . GLY A 1 93 ? -2.580 -11.302 10.333 1.00 82.06 93 GLY A N 1
ATOM 739 C CA . GLY A 1 93 ? -2.201 -12.692 10.617 1.00 82.06 93 GLY A CA 1
ATOM 740 C C . GLY A 1 93 ? -1.143 -12.852 11.714 1.00 82.06 93 GLY A C 1
ATOM 741 O O . GLY A 1 93 ? -0.581 -13.934 11.873 1.00 82.06 93 GLY A O 1
ATOM 742 N N . SER A 1 94 ? -0.839 -11.782 12.449 1.00 75.62 94 SER A N 1
ATOM 743 C CA . SER A 1 94 ? 0.158 -11.791 13.509 1.00 75.62 94 SER A CA 1
ATOM 744 C C . SER A 1 94 ? -0.482 -11.999 14.879 1.00 75.62 94 SER A C 1
ATOM 746 O O . SER A 1 94 ? -0.939 -11.047 15.505 1.00 75.62 94 SER A O 1
ATOM 748 N N . ASP A 1 95 ? -0.461 -13.231 15.385 1.00 63.31 95 ASP A N 1
ATOM 749 C CA . ASP A 1 95 ? -0.947 -13.529 16.744 1.00 63.31 95 ASP A CA 1
ATOM 750 C C . ASP A 1 95 ? 0.089 -13.160 17.831 1.00 63.31 95 ASP A C 1
ATOM 752 O O . ASP A 1 95 ? -0.196 -13.168 19.027 1.00 63.31 95 ASP A O 1
ATOM 756 N N . ASN A 1 96 ? 1.324 -12.858 17.423 1.00 60.06 96 ASN A N 1
ATOM 757 C CA . ASN A 1 96 ? 2.502 -12.748 18.289 1.00 60.06 96 ASN A CA 1
ATOM 758 C C . ASN A 1 96 ? 3.536 -11.702 17.819 1.00 60.06 96 ASN A C 1
ATOM 760 O O . ASN A 1 96 ? 4.682 -11.720 18.264 1.00 60.06 96 ASN A O 1
ATOM 764 N N . GLY A 1 97 ? 3.151 -10.777 16.934 1.00 59.72 97 GLY A N 1
ATOM 765 C CA . GLY A 1 97 ? 4.004 -9.673 16.470 1.00 59.72 97 GLY A CA 1
ATOM 766 C C . GLY A 1 97 ? 4.945 -10.012 15.303 1.00 59.72 97 GLY A C 1
ATOM 767 O O . GLY A 1 97 ? 5.708 -9.153 14.862 1.00 59.72 97 GLY A O 1
ATOM 768 N N . HIS A 1 98 ? 4.897 -11.235 14.766 1.00 64.38 98 HIS A N 1
ATOM 769 C CA . HIS A 1 98 ? 5.623 -11.619 13.552 1.00 64.38 98 HIS A CA 1
ATOM 770 C C . HIS A 1 98 ? 4.859 -11.246 12.269 1.00 64.38 98 HIS A C 1
ATOM 772 O O . HIS A 1 98 ? 3.653 -11.469 12.174 1.00 64.38 98 HIS A O 1
ATOM 778 N N . LYS A 1 99 ? 5.560 -10.710 11.261 1.00 78.00 99 LYS A N 1
ATOM 779 C CA . LYS A 1 99 ? 4.988 -10.406 9.937 1.00 78.00 99 LYS A CA 1
ATOM 780 C C . LYS A 1 99 ? 4.627 -11.706 9.211 1.00 78.00 99 LYS A C 1
ATOM 782 O O . LYS A 1 99 ? 5.511 -12.528 8.971 1.00 78.00 99 LYS A O 1
ATOM 787 N N . VAL A 1 100 ? 3.364 -11.872 8.821 1.00 76.00 100 VAL A N 1
ATOM 788 C CA . VAL A 1 100 ? 2.975 -12.936 7.885 1.00 76.00 100 VAL A CA 1
ATOM 789 C C . VAL A 1 100 ? 3.357 -12.502 6.478 1.00 76.00 100 VAL A C 1
ATOM 791 O O . VAL A 1 100 ? 2.904 -11.463 6.000 1.00 76.00 100 VAL A O 1
ATOM 794 N N . ILE A 1 101 ? 4.219 -13.293 5.839 1.00 80.25 101 ILE A N 1
ATOM 795 C CA . ILE A 1 101 ? 4.711 -13.032 4.489 1.00 80.25 101 ILE A CA 1
ATOM 796 C C . ILE A 1 101 ? 3.880 -13.844 3.495 1.00 80.25 101 ILE A C 1
ATOM 798 O O . ILE A 1 101 ? 3.875 -15.074 3.525 1.00 80.25 101 ILE A O 1
ATOM 802 N N . PHE A 1 102 ? 3.196 -13.140 2.604 1.00 78.75 102 PHE A N 1
ATOM 803 C CA . PHE A 1 102 ? 2.493 -13.697 1.458 1.00 78.75 102 PHE A CA 1
ATOM 804 C C . PHE A 1 102 ? 3.465 -13.839 0.291 1.00 78.75 102 PHE A C 1
ATOM 806 O O . PHE A 1 102 ? 4.184 -12.890 -0.016 1.00 78.75 102 PHE A O 1
ATOM 813 N N . ASN A 1 103 ? 3.469 -15.004 -0.361 1.00 75.50 103 ASN A N 1
ATOM 814 C CA . ASN A 1 103 ? 4.213 -15.241 -1.599 1.00 75.50 103 ASN A CA 1
ATOM 815 C C . ASN A 1 103 ? 3.265 -15.149 -2.796 1.00 75.50 103 ASN A C 1
ATOM 817 O O . ASN A 1 103 ? 2.142 -15.654 -2.735 1.00 75.50 103 ASN A O 1
ATOM 821 N N . TYR A 1 104 ? 3.733 -14.560 -3.889 1.00 63.19 104 TYR A N 1
ATOM 822 C CA . TYR A 1 104 ? 3.090 -14.683 -5.193 1.00 63.19 104 TYR A CA 1
ATOM 823 C C . TYR A 1 104 ? 3.464 -16.042 -5.820 1.00 63.19 104 TYR A C 1
ATOM 825 O O . TYR A 1 104 ? 4.640 -16.406 -5.807 1.00 63.19 104 TYR A O 1
ATOM 833 N N . SER A 1 105 ? 2.487 -16.808 -6.326 1.00 52.84 105 SER A N 1
ATOM 834 C CA . SER A 1 105 ? 2.682 -18.145 -6.928 1.00 52.84 105 SER A CA 1
ATOM 835 C C . SER A 1 105 ? 2.326 -18.178 -8.404 1.00 52.84 105 SER A C 1
ATOM 837 O O . SER A 1 105 ? 1.208 -17.699 -8.707 1.00 52.84 105 SER A O 1
#

Sequence (105 aa):
MKCIRPVPFDVHPNHFKASTSLEGFSAQGGLITDDVEAAWCAAEKNAEQWIEVDLQLETDVLAVALQGLYKHSWVETFYVQYSTDGNTWYCYGSDNGHKVIFNYS

Radius of gyration: 14.44 Å; chains: 1; bounding box: 33×32×37 Å

Secondary structure (DSSP, 8-state):
---PPPPPP---GGGEEES--BTTB-GGGGS--S-TT-----SS-STT--EEE--SS----------PBTTTB--SEE--EE-SSSS--EETT-SSSPPPPEEP-

InterPro domains:
  IPR000421 Coagulation factor 5/8, C-terminal domain [PF00754] (17-94)
  IPR000421 Coagulation factor 5/8, C-terminal domain [PS01285] (39-68)
  IPR000421 Coagulation factor 5/8, C-terminal domain [PS50022] (3-105)
  IPR008979 Galactose-binding-like domain superfamily [SSF49785] (14-101)